Protein AF-A0A8T3S497-F1 (afdb_monomer)

pLDDT: mean 89.82, std 9.18, range [38.28, 96.44]

Secondary structure (DSSP, 8-state):
-PPPEE--TTS--EEGGGS-HHHHHHHHHHHHHHHHHHS--SEEEEESTTTTS-HHHHHHHHHHHHHHTTTSEEEEE---HHHHHT-SEEEEEEE-TTS-EEEEEEEGGGS------

Mean predicted aligned error: 5.85 Å

Nearest PDB structures (foldseek):
  5h67-assembly1_B  TM=9.332E-01  e=2.943E-14  Bacillus subtilis subsp. subtilis str. 168
  1xex-assembly1_B-2  TM=9.289E-01  e=4.815E-11  Pyrococcus furiosus
  4i99-assembly1_A  TM=9.638E-01  e=1.138E-09  Pyrococcus furiosus DSM 3638
  1xew-assembly1_Y  TM=9.368E-01  e=4.999E-10  Pyrococcus furiosus
  4i99-assembly1_B  TM=9.583E-01  e=1.561E-09  Pyrococcus furiosus DSM 3638

Solvent-accessible surface area (backbone atoms only — not comparable to full-atom values): 7347 Å² total; per-residue (Å²): 135,88,87,66,76,46,62,58,89,98,52,68,80,41,49,65,91,78,47,52,76,40,56,43,45,53,51,51,52,52,50,50,52,53,49,40,72,74,56,70,48,78,59,49,79,44,73,51,76,60,74,55,47,54,76,78,50,42,54,55,50,37,55,51,50,56,58,49,48,78,76,24,48,75,48,76,47,73,90,52,64,71,54,56,71,69,44,67,62,48,74,47,78,46,73,48,101,81,79,46,78,44,80,44,80,46,50,58,86,75,51,78,78,77,77,85,127

Radius of gyration: 17.39 Å; Cα contacts (8 Å, |Δi|>4): 118; chains: 1; bounding box: 56×30×44 Å

Structure (mmCIF, N/CA/C/O backbone):
data_AF-A0A8T3S497-F1
#
_entry.id   AF-A0A8T3S497-F1
#
loop_
_atom_site.group_PDB
_atom_site.id
_atom_site.type_symbol
_atom_site.label_atom_id
_atom_site.label_alt_id
_atom_site.label_comp_id
_atom_site.label_asym_id
_atom_site.label_entity_id
_atom_site.label_seq_id
_atom_site.pdbx_PDB_ins_code
_atom_site.Cartn_x
_atom_site.Cartn_y
_atom_site.Cartn_z
_atom_site.occupancy
_atom_site.B_iso_or_equiv
_atom_site.auth_seq_id
_atom_site.auth_comp_id
_atom_site.auth_asym_id
_atom_site.auth_atom_id
_atom_site.pdbx_PDB_model_num
ATOM 1 N N . GLY A 1 1 ? -30.604 -3.534 -2.115 1.00 85.44 1 GLY A N 1
ATOM 2 C CA . GLY A 1 1 ? -29.181 -3.155 -2.242 1.00 85.44 1 GLY A CA 1
ATOM 3 C C . GLY A 1 1 ? -28.446 -3.486 -0.956 1.00 85.44 1 GLY A C 1
ATOM 4 O O . GLY A 1 1 ? -29.092 -3.975 -0.038 1.00 85.44 1 GLY A O 1
ATOM 5 N N . ILE A 1 2 ? -27.136 -3.231 -0.891 1.00 89.19 2 ILE A N 1
ATOM 6 C CA . ILE A 1 2 ? -26.305 -3.437 0.311 1.00 89.19 2 ILE A CA 1
ATOM 7 C C . ILE A 1 2 ? -26.151 -2.094 1.038 1.00 89.19 2 ILE A C 1
ATOM 9 O O . ILE A 1 2 ? -25.747 -1.111 0.419 1.00 89.19 2 ILE A O 1
ATOM 13 N N . GLU A 1 3 ? -26.487 -2.039 2.329 1.00 90.00 3 GLU A N 1
ATOM 14 C CA . GLU A 1 3 ? -26.252 -0.862 3.178 1.00 90.00 3 GLU A CA 1
ATOM 15 C C . GLU A 1 3 ? -24.944 -1.049 3.956 1.00 90.00 3 GLU A C 1
ATOM 17 O O . GLU A 1 3 ? -24.776 -2.033 4.674 1.00 90.00 3 GLU A O 1
ATOM 22 N N . ILE A 1 4 ? -24.012 -0.105 3.808 1.00 91.25 4 ILE A N 1
ATOM 23 C CA . ILE A 1 4 ? -22.739 -0.101 4.536 1.00 91.25 4 ILE A CA 1
ATOM 24 C C . ILE A 1 4 ? -22.838 0.921 5.662 1.00 91.25 4 ILE A C 1
ATOM 26 O O . ILE A 1 4 ? -23.107 2.107 5.430 1.00 91.25 4 ILE A O 1
ATOM 30 N N . VAL A 1 5 ? -22.591 0.454 6.883 1.00 93.50 5 VAL A N 1
ATOM 31 C CA . VAL A 1 5 ? -22.624 1.279 8.088 1.00 93.50 5 VAL A CA 1
ATOM 32 C C . VAL A 1 5 ? -21.276 1.208 8.782 1.00 93.50 5 VAL A C 1
ATOM 34 O O . VAL A 1 5 ? -20.707 0.131 8.940 1.00 93.50 5 VAL A O 1
ATOM 37 N N . VAL A 1 6 ? -20.754 2.366 9.178 1.00 94.69 6 VAL A N 1
ATOM 38 C CA . VAL A 1 6 ? -19.383 2.500 9.674 1.00 94.69 6 VAL A CA 1
ATOM 39 C C . VAL A 1 6 ? -19.392 3.236 11.001 1.00 94.69 6 VAL A C 1
ATOM 41 O O . VAL A 1 6 ? -20.167 4.170 11.219 1.00 94.69 6 VAL A O 1
ATOM 44 N N . ARG A 1 7 ? -18.494 2.829 11.896 1.00 93.69 7 ARG A N 1
ATOM 45 C CA . ARG A 1 7 ? -18.231 3.520 13.154 1.00 93.69 7 ARG A CA 1
ATOM 46 C C . ARG A 1 7 ? -16.741 3.851 13.253 1.00 93.69 7 ARG A C 1
ATOM 48 O O . ARG A 1 7 ? -15.973 3.011 13.718 1.00 93.69 7 ARG A O 1
ATOM 55 N N . PRO A 1 8 ? -16.326 5.058 12.835 1.00 90.00 8 PRO A N 1
ATOM 56 C CA . PRO A 1 8 ? -14.959 5.511 13.051 1.00 90.00 8 PRO A CA 1
ATOM 57 C C . PRO A 1 8 ? -14.623 5.602 14.552 1.00 90.00 8 PRO A C 1
ATOM 59 O O . PRO A 1 8 ? -15.535 5.775 15.375 1.00 90.00 8 PRO A O 1
ATOM 62 N N . PRO A 1 9 ? -13.335 5.526 14.931 1.00 87.56 9 PRO A N 1
ATOM 63 C CA . PRO A 1 9 ? -12.905 5.684 16.317 1.00 87.56 9 PRO A CA 1
ATOM 64 C C . PRO A 1 9 ? -13.454 6.977 16.934 1.00 87.56 9 PRO A C 1
ATOM 66 O O . PRO A 1 9 ? -13.370 8.049 16.341 1.00 87.56 9 PRO A O 1
ATOM 69 N N . GLY A 1 10 ? -14.065 6.874 18.115 1.00 88.88 10 GLY A N 1
ATOM 70 C CA . GLY A 1 10 ? -14.642 8.026 18.820 1.00 88.88 10 GLY A CA 1
ATOM 71 C C . GLY A 1 10 ? -15.942 8.594 18.229 1.00 88.88 10 GLY A C 1
ATOM 72 O O . GLY A 1 10 ? -16.505 9.517 18.812 1.00 88.88 10 GLY A O 1
ATOM 73 N N . LYS A 1 11 ? -16.468 8.045 17.122 1.00 89.50 11 LYS A N 1
ATOM 74 C CA . LYS A 1 11 ? -17.720 8.503 16.494 1.00 89.50 11 LYS A CA 1
ATOM 75 C C . LYS A 1 11 ? -18.881 7.528 16.701 1.00 89.50 11 LYS A C 1
ATOM 77 O O . LYS A 1 11 ? -18.719 6.363 17.082 1.00 89.50 11 LYS A O 1
ATOM 82 N N . ARG A 1 12 ? -20.094 8.043 16.471 1.00 91.19 12 ARG A N 1
ATOM 83 C CA . ARG A 1 12 ? -21.325 7.243 16.417 1.00 91.19 12 ARG A CA 1
ATOM 84 C C . ARG A 1 12 ? -21.404 6.484 15.093 1.00 91.19 12 ARG A C 1
ATOM 86 O O . ARG A 1 12 ? -20.725 6.821 14.126 1.00 91.19 12 ARG A O 1
ATOM 93 N N . LEU A 1 13 ? -22.245 5.457 15.083 1.00 91.81 13 LEU A N 1
ATOM 94 C CA . LEU A 1 13 ? -22.575 4.694 13.886 1.00 91.81 13 LEU A CA 1
ATOM 95 C C . LEU A 1 13 ? -23.201 5.631 12.842 1.00 91.81 13 LEU A C 1
ATOM 97 O O . LEU A 1 13 ? -24.125 6.378 13.167 1.00 91.81 13 LEU A O 1
ATOM 101 N N . GLN A 1 14 ? -22.694 5.608 11.614 1.00 91.56 14 GLN A N 1
ATOM 102 C CA . GLN A 1 14 ? -23.149 6.503 10.554 1.00 91.56 14 GLN A CA 1
ATOM 103 C C . GLN A 1 14 ? -23.049 5.853 9.173 1.00 91.56 14 GLN A C 1
ATOM 105 O O . GLN A 1 14 ? -22.283 4.915 8.947 1.00 91.56 14 GLN A O 1
ATOM 110 N N . ARG A 1 15 ? -23.863 6.355 8.242 1.00 91.62 15 ARG A N 1
ATOM 111 C CA . ARG A 1 15 ? -23.877 5.918 6.840 1.00 91.62 15 ARG A CA 1
ATOM 112 C C . ARG A 1 15 ? -22.677 6.488 6.084 1.00 91.62 15 ARG A C 1
ATOM 114 O O . ARG A 1 15 ? -22.216 7.579 6.410 1.00 91.62 15 ARG A O 1
ATOM 121 N N . LEU A 1 16 ? -22.254 5.807 5.015 1.00 90.12 16 LEU A N 1
ATOM 122 C CA . LEU A 1 16 ? -21.164 6.237 4.118 1.00 90.12 16 LEU A CA 1
ATOM 123 C C . LEU A 1 16 ? -21.240 7.716 3.701 1.00 90.12 16 LEU A C 1
ATOM 125 O O . LEU A 1 16 ? -20.219 8.396 3.668 1.00 90.12 16 LEU A O 1
ATOM 129 N N . ALA A 1 17 ? -22.441 8.225 3.408 1.00 88.50 17 ALA A N 1
ATOM 130 C CA . ALA A 1 17 ? -22.645 9.608 2.967 1.00 88.50 17 ALA A CA 1
ATOM 131 C C . ALA A 1 17 ? -22.261 10.669 4.019 1.00 88.50 17 ALA A C 1
ATOM 133 O O . ALA A 1 17 ? -22.018 11.814 3.656 1.00 88.50 17 ALA A O 1
ATOM 134 N N . MET A 1 18 ? -22.198 10.293 5.301 1.00 89.81 18 MET A N 1
ATOM 135 C CA . MET A 1 18 ? -21.889 11.187 6.426 1.00 89.81 18 MET A CA 1
ATOM 136 C C . MET A 1 18 ? -20.405 11.172 6.828 1.00 89.81 18 MET A C 1
ATOM 138 O O . MET A 1 18 ? -20.002 11.914 7.721 1.00 89.81 18 MET A O 1
ATOM 142 N N . LEU A 1 19 ? -19.593 10.314 6.205 1.00 90.81 19 LEU A N 1
ATOM 143 C CA . LEU A 1 19 ? -18.166 10.171 6.496 1.00 90.81 19 LEU A CA 1
ATOM 144 C C . LEU A 1 19 ? -17.328 11.258 5.804 1.00 90.81 19 LEU A C 1
ATOM 146 O O . LEU A 1 19 ? -17.674 11.737 4.720 1.00 90.81 19 LEU A O 1
ATOM 150 N N . SER A 1 20 ? -16.183 11.606 6.399 1.00 89.81 20 SER A N 1
ATOM 151 C CA . SER A 1 20 ? -15.193 12.488 5.764 1.00 89.81 20 SER A CA 1
ATOM 152 C C . SER A 1 20 ? -14.559 11.847 4.515 1.00 89.81 20 SER A C 1
ATOM 154 O O . SER A 1 20 ? -14.747 10.664 4.232 1.00 89.81 20 SER A O 1
ATOM 156 N N . GLY A 1 21 ? -13.783 12.617 3.741 1.00 88.38 21 GLY A N 1
ATOM 157 C CA . GLY A 1 21 ? -13.015 12.085 2.603 1.00 88.38 21 GLY A CA 1
ATOM 158 C C . GLY A 1 21 ? -12.122 10.901 2.991 1.00 88.38 21 GLY A C 1
ATOM 159 O O . GLY A 1 21 ? -12.301 9.810 2.454 1.00 88.38 21 GLY A O 1
ATOM 160 N N . GLY A 1 22 ? -11.245 11.096 3.980 1.00 87.62 22 GLY A N 1
ATOM 161 C CA . GLY A 1 22 ? -10.338 10.048 4.459 1.00 87.62 22 GLY A CA 1
ATOM 162 C C . GLY A 1 22 ? -11.059 8.864 5.111 1.00 87.62 22 GLY A C 1
ATOM 163 O O . GLY A 1 22 ? -10.684 7.719 4.892 1.00 87.62 22 GLY A O 1
ATOM 164 N N . GLU A 1 23 ? -12.158 9.099 5.840 1.00 90.62 23 GLU A N 1
ATOM 165 C CA . GLU A 1 23 ? -12.948 8.008 6.434 1.00 90.62 23 GLU A CA 1
ATOM 166 C C . GLU A 1 23 ? -13.621 7.132 5.370 1.00 90.62 23 GLU A C 1
ATOM 168 O O . GLU A 1 23 ? -13.678 5.909 5.517 1.00 90.62 23 GLU A O 1
ATOM 173 N N . ARG A 1 24 ? -14.122 7.738 4.286 1.00 90.75 24 ARG A N 1
ATOM 174 C CA . ARG A 1 24 ? -14.677 6.992 3.146 1.00 90.75 24 ARG A CA 1
ATOM 175 C C . ARG A 1 24 ? -13.598 6.192 2.431 1.00 90.75 24 ARG A C 1
ATOM 177 O O . ARG A 1 24 ? -13.837 5.025 2.135 1.00 90.75 24 ARG A O 1
ATOM 184 N N . ALA A 1 25 ? -12.427 6.788 2.209 1.00 90.56 25 ALA A N 1
ATOM 185 C CA . ALA A 1 25 ? -11.293 6.102 1.597 1.00 90.56 25 ALA A CA 1
ATOM 186 C C . ALA A 1 25 ? -10.853 4.891 2.433 1.00 90.56 25 ALA A C 1
ATOM 188 O O . ALA A 1 25 ? -10.820 3.773 1.925 1.00 90.56 25 ALA A O 1
ATOM 189 N N . LEU A 1 26 ? -10.643 5.082 3.740 1.00 91.50 26 LEU A N 1
ATOM 190 C CA . LEU A 1 26 ? -10.266 4.005 4.658 1.00 91.50 26 LEU A CA 1
ATOM 191 C C . LEU A 1 26 ? -11.318 2.889 4.704 1.00 91.50 26 LEU A C 1
ATOM 193 O O . LEU A 1 26 ? -10.972 1.712 4.728 1.00 91.50 26 LEU A O 1
ATOM 197 N N . THR A 1 27 ? -12.604 3.248 4.680 1.00 93.19 27 THR A N 1
ATOM 198 C CA . THR A 1 27 ? -13.697 2.265 4.609 1.00 93.19 27 THR A CA 1
ATOM 199 C C . THR A 1 27 ? -13.626 1.447 3.318 1.00 93.19 27 THR A C 1
ATOM 201 O O . THR A 1 27 ? -13.797 0.231 3.359 1.00 93.19 27 THR A O 1
ATOM 204 N N . GLY A 1 28 ? -13.370 2.095 2.177 1.00 92.75 28 GLY A N 1
ATOM 205 C CA . GLY A 1 28 ? -13.232 1.424 0.884 1.00 92.75 28 GLY A CA 1
ATOM 206 C C . GLY A 1 28 ? -12.061 0.444 0.863 1.00 92.75 28 GLY A C 1
ATOM 207 O O . GLY A 1 28 ? -12.237 -0.710 0.480 1.00 92.75 28 GLY A O 1
ATOM 208 N N . VAL A 1 29 ? -10.901 0.874 1.359 1.00 92.75 29 VAL A N 1
ATOM 209 C CA . VAL A 1 29 ? -9.706 0.030 1.513 1.00 92.75 29 VAL A CA 1
ATOM 210 C C . VAL A 1 29 ? -9.983 -1.162 2.431 1.00 92.75 29 VAL A C 1
ATOM 212 O O . VAL A 1 29 ? -9.671 -2.297 2.079 1.00 92.75 29 VAL A O 1
ATOM 215 N N . ALA A 1 30 ? -10.623 -0.934 3.582 1.00 93.31 30 ALA A N 1
ATOM 216 C CA . ALA A 1 30 ? -10.965 -2.004 4.516 1.00 93.31 30 ALA A CA 1
ATOM 217 C C . ALA A 1 30 ? -11.905 -3.043 3.886 1.00 93.31 30 ALA A C 1
ATOM 219 O O . ALA A 1 30 ? -11.714 -4.244 4.075 1.00 93.31 30 ALA A O 1
ATOM 220 N N . LEU A 1 31 ? -12.899 -2.593 3.114 1.00 94.12 31 LEU A N 1
ATOM 221 C CA . LEU A 1 31 ? -13.803 -3.487 2.395 1.00 94.12 31 LEU A CA 1
ATOM 222 C C . LEU A 1 31 ? -13.068 -4.276 1.304 1.00 94.12 31 LEU A C 1
ATOM 224 O O . LEU A 1 31 ? -13.259 -5.485 1.208 1.00 94.12 31 LEU A O 1
ATOM 228 N N . LEU A 1 32 ? -12.212 -3.617 0.518 1.00 93.38 32 LEU A N 1
ATOM 229 C CA . LEU A 1 32 ? -11.398 -4.267 -0.509 1.00 93.38 32 LEU A CA 1
ATOM 230 C C . LEU A 1 32 ? -10.536 -5.378 0.096 1.00 93.38 32 LEU A C 1
ATOM 232 O O . LEU A 1 32 ? -10.580 -6.513 -0.368 1.00 93.38 32 LEU A O 1
ATOM 236 N N . PHE A 1 33 ? -9.805 -5.077 1.169 1.00 94.00 33 PHE A N 1
ATOM 237 C CA . PHE A 1 33 ? -8.967 -6.061 1.850 1.00 94.00 33 PHE A CA 1
ATOM 238 C C . PHE A 1 33 ? -9.794 -7.210 2.427 1.00 94.00 33 PHE A C 1
ATOM 240 O O . PHE A 1 33 ? -9.411 -8.363 2.269 1.00 94.00 33 PHE A O 1
ATOM 247 N N . ALA A 1 34 ? -10.968 -6.934 3.002 1.00 94.69 34 ALA A N 1
ATOM 248 C CA . ALA A 1 34 ? -11.868 -7.988 3.467 1.00 94.69 34 ALA A CA 1
ATOM 249 C C . ALA A 1 34 ? -12.321 -8.920 2.327 1.00 94.69 34 ALA A C 1
ATOM 251 O O . ALA A 1 34 ? -12.388 -10.133 2.519 1.00 94.69 34 ALA A O 1
ATOM 252 N N . MET A 1 35 ? -12.601 -8.377 1.138 1.00 94.00 35 MET A N 1
ATOM 253 C CA . MET A 1 35 ? -12.962 -9.181 -0.034 1.00 94.00 35 MET A CA 1
ATOM 254 C C . MET A 1 35 ? -11.791 -10.046 -0.512 1.00 94.00 35 MET A C 1
ATOM 256 O O . MET A 1 35 ? -11.993 -11.228 -0.789 1.00 94.00 35 MET A O 1
ATOM 260 N N . LEU A 1 36 ? -10.580 -9.484 -0.554 1.00 94.12 36 LEU A N 1
ATOM 261 C CA . LEU A 1 36 ? -9.361 -10.202 -0.938 1.00 94.12 36 LEU A CA 1
ATOM 262 C C . LEU A 1 36 ? -9.006 -11.324 0.050 1.00 94.12 36 LEU A C 1
ATOM 264 O O . LEU A 1 36 ? -8.550 -12.378 -0.375 1.00 94.12 36 LEU A O 1
ATOM 268 N N . THR A 1 37 ? -9.278 -11.147 1.345 1.00 92.25 37 THR A N 1
ATOM 269 C CA . THR A 1 37 ? -9.089 -12.207 2.351 1.00 92.25 37 THR A CA 1
ATOM 270 C C . THR A 1 37 ? -10.059 -13.376 2.161 1.00 92.25 37 THR A C 1
ATOM 272 O O . THR A 1 37 ? -9.707 -14.520 2.431 1.00 92.25 37 THR A O 1
ATOM 275 N N . VAL A 1 38 ? -11.296 -13.110 1.728 1.00 95.00 38 VAL A N 1
ATOM 276 C CA . VAL A 1 38 ? -12.315 -14.157 1.530 1.00 95.00 38 VAL A CA 1
ATOM 277 C C . VAL A 1 38 ? -12.100 -14.910 0.220 1.00 95.00 38 VAL A C 1
ATOM 279 O O . VAL A 1 38 ? -12.274 -16.126 0.177 1.00 95.00 38 VAL A O 1
ATOM 282 N N . ASN A 1 39 ? -11.753 -14.195 -0.848 1.00 92.12 39 ASN A N 1
ATOM 283 C CA . ASN A 1 39 ? -11.512 -14.773 -2.162 1.00 92.12 39 ASN A CA 1
ATOM 284 C C . ASN A 1 39 ? -10.227 -14.176 -2.758 1.00 92.12 39 ASN A C 1
ATOM 286 O O . ASN A 1 39 ? -10.303 -13.174 -3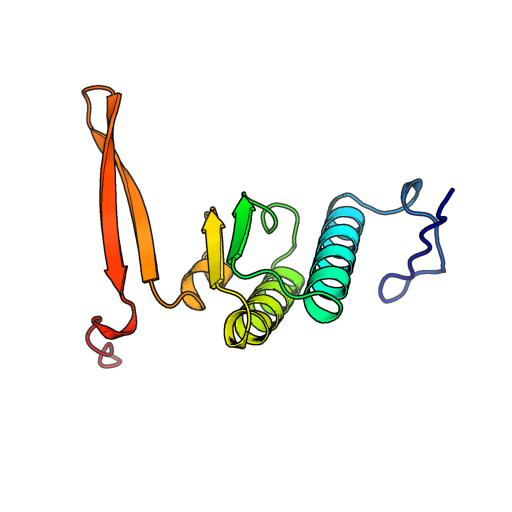.480 1.00 92.12 39 ASN A O 1
ATOM 290 N N . PRO A 1 40 ? -9.055 -14.751 -2.429 1.00 91.69 40 PRO A N 1
ATOM 291 C CA . PRO A 1 40 ? -7.780 -14.233 -2.894 1.00 91.69 40 PRO A CA 1
ATOM 292 C C . PRO A 1 40 ? -7.660 -14.381 -4.410 1.00 91.69 40 PRO A C 1
ATOM 294 O O . PRO A 1 40 ? -8.021 -15.399 -5.002 1.00 91.69 40 PRO A O 1
ATOM 297 N N . VAL A 1 41 ? -7.144 -13.333 -5.039 1.00 93.38 41 VAL A N 1
ATOM 298 C CA . VAL A 1 41 ? -6.837 -13.290 -6.472 1.00 93.38 41 VAL A CA 1
ATOM 299 C C . VAL A 1 41 ? -5.344 -13.553 -6.676 1.00 93.38 41 VAL A C 1
ATOM 301 O O . VAL A 1 41 ? -4.564 -13.271 -5.773 1.00 93.38 41 VAL A O 1
ATOM 304 N N . PRO A 1 42 ? -4.909 -14.052 -7.846 1.00 91.88 42 PRO A N 1
ATOM 305 C CA . PRO A 1 42 ? -3.486 -14.288 -8.092 1.00 91.88 42 PRO A CA 1
ATOM 306 C C . PRO A 1 42 ? -2.651 -13.000 -8.040 1.00 91.88 42 PRO A C 1
ATOM 308 O O . PRO A 1 42 ? -1.515 -13.035 -7.586 1.00 91.88 42 PRO A O 1
ATOM 311 N N . PHE A 1 43 ? -3.211 -11.863 -8.469 1.00 95.19 43 PHE A N 1
ATOM 312 C CA . PHE A 1 43 ? -2.562 -10.559 -8.346 1.00 95.19 43 PHE A CA 1
ATOM 313 C C . PHE A 1 43 ? -3.583 -9.419 -8.233 1.00 95.19 43 PHE A C 1
ATOM 315 O O . PHE A 1 43 ? -4.719 -9.537 -8.702 1.00 95.19 43 PHE A O 1
ATOM 322 N N . CYS A 1 44 ? -3.174 -8.299 -7.640 1.00 95.06 44 CYS A N 1
ATOM 323 C CA . CYS A 1 44 ? -3.987 -7.101 -7.461 1.00 95.06 44 CYS A CA 1
ATOM 324 C C . CYS A 1 44 ? -3.186 -5.837 -7.808 1.00 95.06 44 CYS A C 1
ATOM 326 O O . CYS A 1 44 ? -2.034 -5.691 -7.401 1.00 95.06 44 CYS A O 1
ATOM 328 N N . ILE A 1 45 ? -3.806 -4.916 -8.551 1.00 95.75 45 ILE A N 1
ATOM 329 C CA . ILE A 1 45 ? -3.219 -3.616 -8.898 1.00 95.75 45 ILE A CA 1
ATOM 330 C C . ILE A 1 45 ? -3.937 -2.532 -8.098 1.00 95.75 45 ILE A C 1
ATOM 332 O O . ILE A 1 45 ? -5.165 -2.442 -8.150 1.00 95.75 45 ILE A O 1
ATOM 336 N N . LEU A 1 46 ? -3.175 -1.710 -7.381 1.00 94.44 46 LEU A N 1
ATOM 337 C CA . LEU A 1 46 ? -3.681 -0.587 -6.596 1.00 94.44 46 LEU A CA 1
ATOM 338 C C . LEU A 1 46 ? -3.059 0.707 -7.117 1.00 94.44 46 LEU A C 1
ATOM 340 O O . LEU A 1 46 ? -1.838 0.811 -7.175 1.00 94.44 46 LEU A O 1
ATOM 344 N N . ASP A 1 47 ? -3.890 1.684 -7.473 1.00 93.94 47 ASP A N 1
ATOM 345 C CA . ASP A 1 47 ? -3.446 2.971 -8.015 1.00 93.94 47 ASP A CA 1
ATOM 346 C C . ASP A 1 47 ? -3.838 4.115 -7.076 1.00 93.94 47 ASP A C 1
ATOM 348 O O . ASP A 1 47 ? -5.025 4.356 -6.856 1.00 93.94 47 ASP A O 1
ATOM 352 N N . GLU A 1 48 ? -2.837 4.737 -6.449 1.00 92.56 48 GLU A N 1
ATOM 353 C CA . GLU A 1 48 ? -2.943 5.867 -5.510 1.00 92.56 48 GLU A CA 1
ATOM 354 C C . GLU A 1 48 ? -4.008 5.705 -4.407 1.00 92.56 48 GLU A C 1
ATOM 356 O O . GLU A 1 48 ? -4.570 6.673 -3.886 1.00 92.56 48 GLU A O 1
ATOM 361 N N . VAL A 1 49 ? -4.288 4.463 -4.005 1.00 90.31 49 VAL A N 1
ATOM 362 C CA . VAL A 1 49 ? -5.335 4.144 -3.016 1.00 90.31 49 VAL A CA 1
ATOM 363 C C . VAL A 1 49 ? -5.042 4.710 -1.623 1.00 90.31 49 VAL A C 1
ATOM 365 O O . VAL A 1 49 ? -5.953 4.892 -0.815 1.00 90.31 49 VAL A O 1
ATOM 368 N N . ASP A 1 50 ? -3.774 4.997 -1.341 1.00 89.94 50 ASP A N 1
ATOM 369 C CA . ASP A 1 50 ? -3.264 5.545 -0.090 1.00 89.94 50 ASP A CA 1
ATOM 370 C C . ASP A 1 50 ? -3.180 7.080 -0.081 1.00 89.94 50 ASP A C 1
ATOM 372 O O . ASP A 1 50 ? -2.960 7.665 0.979 1.00 89.94 50 ASP A O 1
ATOM 376 N N . ALA A 1 51 ? -3.430 7.757 -1.208 1.00 87.88 51 ALA A N 1
ATOM 377 C CA . ALA A 1 51 ? -3.329 9.217 -1.316 1.00 87.88 51 ALA A CA 1
ATOM 378 C C . ALA A 1 51 ? -4.336 9.975 -0.429 1.00 87.88 51 ALA A C 1
ATOM 380 O O . ALA A 1 51 ? -4.103 11.118 -0.039 1.00 87.88 51 ALA A O 1
ATOM 381 N N . ALA A 1 52 ? -5.467 9.344 -0.102 1.00 84.31 52 ALA A N 1
ATOM 382 C CA . ALA A 1 52 ? -6.512 9.925 0.743 1.00 84.31 52 ALA A CA 1
ATOM 383 C C . ALA A 1 52 ? -6.376 9.562 2.235 1.00 84.31 52 ALA A C 1
ATOM 385 O O . ALA A 1 52 ? -7.231 9.955 3.037 1.00 84.31 52 ALA A O 1
ATOM 386 N N . LEU A 1 53 ? -5.352 8.788 2.605 1.00 89.31 53 LEU A N 1
ATOM 387 C CA . LEU A 1 53 ? -5.121 8.335 3.974 1.00 89.31 53 LEU A CA 1
ATOM 388 C C . LEU A 1 53 ? -4.180 9.292 4.716 1.00 89.31 53 LEU A C 1
ATOM 390 O O . LEU A 1 53 ? -3.250 9.852 4.143 1.00 89.31 53 LEU A O 1
ATOM 394 N N . ASP A 1 54 ? -4.429 9.479 6.012 1.00 89.06 54 ASP A N 1
ATOM 395 C CA . ASP A 1 54 ? -3.499 10.183 6.899 1.00 89.06 54 ASP A CA 1
ATOM 396 C C . ASP A 1 54 ? -2.320 9.280 7.304 1.00 89.06 54 ASP A C 1
ATOM 398 O O . ASP A 1 54 ? -2.359 8.061 7.134 1.00 89.06 54 ASP A O 1
ATOM 402 N N . GLU A 1 55 ? -1.265 9.875 7.862 1.00 86.31 55 GLU A N 1
ATOM 403 C CA . GLU A 1 55 ? -0.015 9.181 8.211 1.00 86.31 55 GLU A CA 1
ATOM 404 C C . GLU A 1 55 ? -0.236 7.970 9.135 1.00 86.31 55 GLU A C 1
ATOM 406 O O . GLU A 1 55 ? 0.339 6.900 8.928 1.00 86.31 55 GLU A O 1
ATOM 411 N N . ALA A 1 56 ? -1.146 8.094 10.108 1.00 85.56 56 ALA A N 1
ATOM 412 C CA . ALA A 1 56 ? -1.477 7.009 11.027 1.00 85.56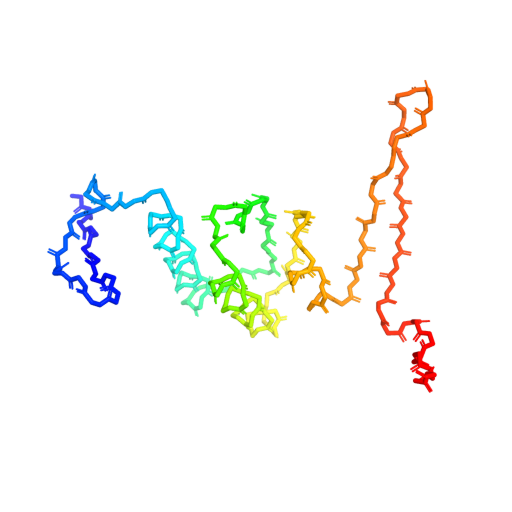 56 ALA A CA 1
ATOM 413 C C . ALA A 1 56 ? -2.162 5.824 10.321 1.00 85.56 56 ALA A C 1
ATOM 415 O O . ALA A 1 56 ? -1.955 4.668 10.700 1.00 85.56 56 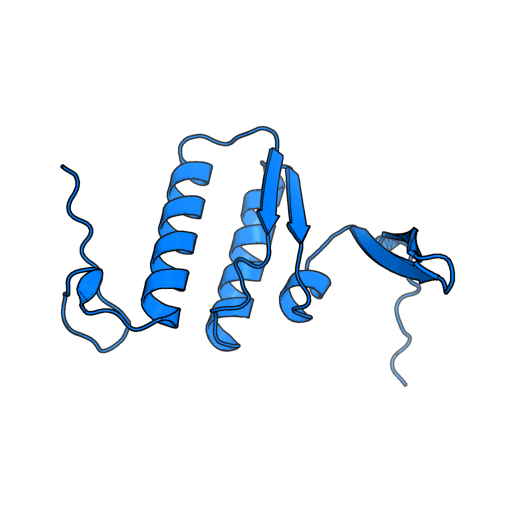ALA A O 1
ATOM 416 N N . ASN A 1 57 ? -2.998 6.089 9.315 1.00 90.06 57 ASN A 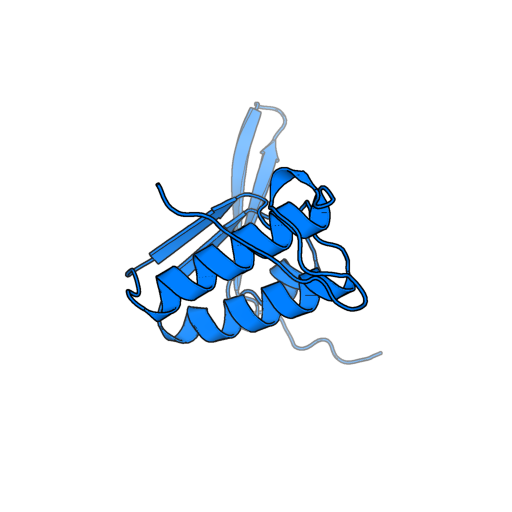N 1
ATOM 417 C CA . ASN A 1 57 ? -3.698 5.054 8.561 1.00 90.06 57 ASN A CA 1
ATOM 418 C C . ASN A 1 57 ? -2.869 4.494 7.400 1.00 90.06 57 ASN A C 1
ATOM 420 O O . ASN A 1 57 ? -3.049 3.323 7.069 1.00 90.06 57 ASN A O 1
ATOM 424 N N . ILE A 1 58 ? -1.930 5.264 6.846 1.00 92.88 58 ILE A N 1
ATOM 425 C CA . ILE A 1 58 ? -0.959 4.782 5.854 1.00 92.88 58 ILE A CA 1
ATOM 426 C C . ILE A 1 58 ? -0.142 3.618 6.427 1.00 92.88 58 ILE A C 1
ATOM 428 O O . ILE A 1 58 ? -0.025 2.582 5.780 1.00 92.88 58 ILE A O 1
ATOM 432 N N . GLY A 1 59 ? 0.349 3.727 7.667 1.00 91.56 59 GLY A N 1
ATOM 433 C CA . GLY A 1 59 ? 1.088 2.628 8.304 1.00 91.56 59 GLY A CA 1
ATOM 434 C C . GLY A 1 59 ? 0.255 1.346 8.444 1.00 91.56 59 GLY A C 1
ATOM 435 O O . GLY A 1 59 ? 0.725 0.253 8.138 1.00 91.56 59 GLY A O 1
ATOM 436 N N . ARG A 1 60 ? -1.023 1.476 8.830 1.00 91.44 60 ARG A N 1
ATOM 437 C CA . ARG A 1 60 ? -1.955 0.334 8.926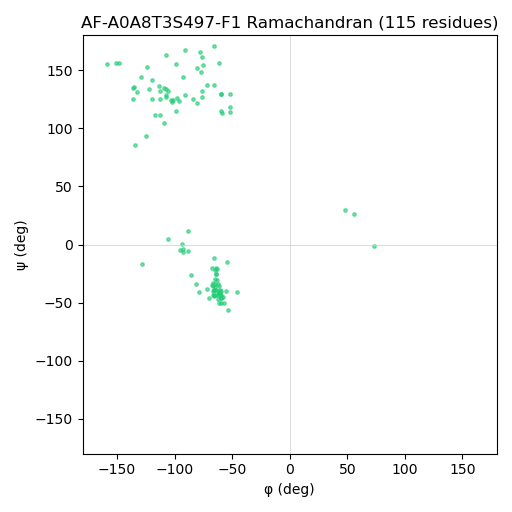 1.00 91.44 60 ARG A CA 1
ATOM 438 C C . ARG A 1 60 ? -2.252 -0.284 7.563 1.00 91.44 60 ARG A C 1
ATOM 440 O O . ARG A 1 60 ? -2.370 -1.503 7.459 1.00 91.44 60 ARG A O 1
ATOM 447 N N . PHE A 1 61 ? -2.397 0.552 6.539 1.00 93.62 61 PHE A N 1
ATOM 448 C CA . PHE A 1 61 ? -2.570 0.113 5.160 1.00 93.62 61 PHE A CA 1
ATOM 449 C C . PHE A 1 61 ? -1.355 -0.688 4.687 1.00 93.62 61 PHE A C 1
ATOM 451 O O . PHE A 1 61 ? -1.528 -1.812 4.224 1.00 93.62 61 PHE A O 1
ATOM 458 N N . ALA A 1 62 ? -0.147 -0.155 4.877 1.00 93.62 62 ALA A N 1
ATOM 459 C CA . ALA A 1 62 ? 1.105 -0.802 4.498 1.00 93.62 62 ALA A CA 1
ATOM 460 C C . ALA A 1 62 ? 1.295 -2.156 5.208 1.00 93.62 62 ALA A C 1
ATOM 462 O O . ALA A 1 62 ? 1.629 -3.152 4.568 1.00 93.62 62 ALA A O 1
ATOM 463 N N . GLU A 1 63 ? 1.004 -2.233 6.511 1.00 92.81 63 GLU A N 1
ATOM 464 C CA . GLU A 1 63 ? 1.080 -3.489 7.268 1.00 92.81 63 GLU A CA 1
ATOM 465 C C . GLU A 1 63 ? 0.068 -4.532 6.765 1.00 92.81 63 GLU A C 1
ATOM 467 O O . GLU A 1 63 ? 0.396 -5.710 6.617 1.00 92.81 63 GLU A O 1
ATOM 472 N N . ALA A 1 64 ? -1.170 -4.119 6.485 1.00 93.62 64 ALA A N 1
ATOM 473 C CA . ALA A 1 64 ? -2.190 -5.013 5.946 1.00 93.62 64 ALA A CA 1
ATOM 474 C C . ALA A 1 64 ? -1.848 -5.484 4.522 1.00 93.62 64 ALA A C 1
ATOM 476 O O . ALA A 1 64 ? -2.018 -6.665 4.219 1.00 93.62 64 ALA A O 1
ATOM 477 N N . LEU A 1 65 ? -1.311 -4.595 3.683 1.00 94.25 65 LEU A N 1
ATOM 478 C CA . LEU A 1 65 ? -0.827 -4.920 2.344 1.00 94.25 65 LEU A CA 1
ATOM 479 C C . LEU A 1 65 ? 0.290 -5.972 2.405 1.00 94.25 65 LEU A C 1
ATOM 481 O O . LEU A 1 65 ? 0.214 -6.975 1.702 1.00 94.25 65 LEU A O 1
ATOM 485 N N . ARG A 1 66 ? 1.269 -5.795 3.305 1.00 93.69 66 ARG A N 1
ATOM 486 C CA . ARG A 1 66 ? 2.374 -6.745 3.519 1.00 93.69 66 ARG A CA 1
ATOM 487 C C . ARG A 1 66 ? 1.900 -8.126 3.975 1.00 93.69 66 ARG A C 1
ATOM 489 O O . ARG A 1 66 ? 2.492 -9.132 3.609 1.00 93.69 66 ARG A O 1
ATOM 496 N N . LYS A 1 67 ? 0.839 -8.189 4.781 1.00 93.88 67 LYS A N 1
ATOM 497 C CA . LYS A 1 67 ? 0.241 -9.469 5.200 1.00 93.88 67 LYS A CA 1
ATOM 498 C C . LYS A 1 67 ? -0.471 -10.155 4.041 1.00 93.88 67 LYS A C 1
ATOM 500 O O . LYS A 1 67 ? -0.295 -11.346 3.825 1.00 93.88 67 LYS A O 1
ATOM 505 N N . LEU A 1 68 ? -1.271 -9.408 3.280 1.00 94.31 68 LEU A N 1
ATOM 506 C CA . LEU A 1 68 ? -1.967 -9.967 2.120 1.00 94.31 68 LEU A CA 1
ATOM 507 C C . LEU A 1 68 ? -0.985 -10.410 1.029 1.00 94.31 68 LEU A C 1
ATOM 509 O O . LEU A 1 68 ? -1.274 -11.383 0.327 1.00 94.31 68 LEU A O 1
ATOM 513 N N . SER A 1 69 ? 0.180 -9.757 0.926 1.00 94.50 69 SER A N 1
ATOM 514 C CA . SER A 1 69 ? 1.202 -10.096 -0.066 1.00 94.50 69 SER A CA 1
ATOM 515 C C . SER A 1 69 ? 1.844 -11.470 0.131 1.00 94.50 69 SER A C 1
ATOM 517 O O . SER A 1 69 ? 2.514 -11.964 -0.765 1.00 94.50 69 SER A O 1
ATOM 519 N N . GLU A 1 70 ? 1.614 -12.129 1.270 1.00 93.38 70 GLU A N 1
ATOM 520 C CA . GLU A 1 70 ? 2.011 -13.529 1.476 1.00 93.38 70 GLU A CA 1
ATOM 521 C C . GLU A 1 70 ? 1.211 -14.507 0.596 1.00 93.38 70 GLU A C 1
ATOM 523 O O . GLU A 1 70 ? 1.636 -15.641 0.383 1.00 93.38 70 GLU A O 1
ATOM 528 N N . SER A 1 71 ? 0.045 -14.080 0.097 1.00 93.25 71 SER A N 1
ATOM 529 C CA . SER A 1 71 ? -0.881 -14.919 -0.681 1.00 93.25 71 SER A CA 1
ATOM 530 C C . SER A 1 71 ? -1.315 -14.324 -2.023 1.00 93.25 71 SER A C 1
ATOM 532 O O . SER A 1 71 ? -1.844 -15.053 -2.860 1.00 93.25 71 SER A O 1
ATOM 534 N N . ILE A 1 72 ? -1.115 -13.019 -2.223 1.00 95.56 72 ILE A N 1
ATOM 535 C CA . ILE A 1 72 ? -1.550 -12.259 -3.400 1.00 95.56 72 ILE A CA 1
ATOM 536 C C . ILE A 1 72 ? -0.375 -11.412 -3.885 1.00 95.56 72 ILE A C 1
ATOM 538 O O . ILE A 1 72 ? 0.191 -10.656 -3.104 1.00 95.56 72 ILE A O 1
ATOM 542 N N . ASP A 1 73 ? -0.058 -11.437 -5.176 1.00 95.19 73 ASP A N 1
ATOM 543 C CA . ASP A 1 73 ? 0.945 -10.515 -5.711 1.00 95.19 73 ASP A CA 1
ATOM 544 C C . ASP A 1 73 ? 0.359 -9.104 -5.870 1.00 95.19 73 ASP A C 1
ATOM 546 O O . ASP A 1 73 ? -0.672 -8.909 -6.518 1.00 95.19 73 ASP A O 1
ATOM 550 N N . PHE A 1 74 ? 1.017 -8.091 -5.304 1.00 96.00 74 PHE A N 1
ATOM 551 C CA . PHE A 1 74 ? 0.568 -6.701 -5.405 1.00 96.00 74 PHE A CA 1
ATOM 552 C C . PHE A 1 74 ? 1.452 -5.872 -6.333 1.00 96.00 74 PHE A C 1
ATOM 554 O O . PHE A 1 74 ? 2.675 -5.855 -6.209 1.00 96.00 74 PHE A O 1
ATOM 561 N N . VAL A 1 75 ? 0.809 -5.098 -7.209 1.00 96.25 75 VAL A N 1
ATOM 562 C CA . VAL A 1 75 ? 1.428 -3.983 -7.934 1.00 96.25 75 VAL A CA 1
ATOM 563 C C . VAL A 1 75 ? 0.791 -2.700 -7.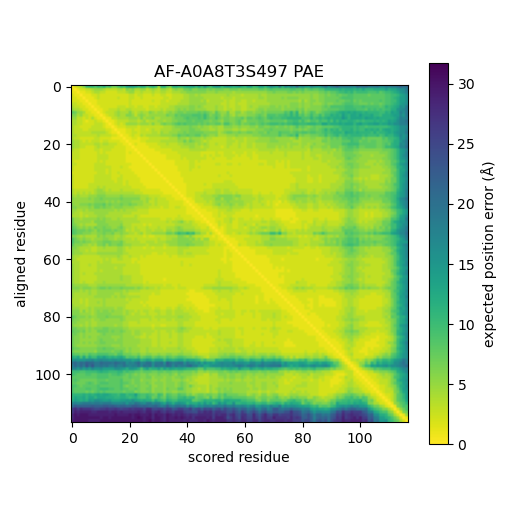425 1.00 96.25 75 VAL A C 1
ATOM 565 O O . VAL A 1 75 ? -0.391 -2.455 -7.661 1.00 96.25 75 VAL A O 1
ATOM 568 N N . VAL A 1 76 ? 1.564 -1.887 -6.711 1.00 95.81 76 VAL A N 1
ATOM 569 C CA . VAL A 1 76 ? 1.070 -0.635 -6.129 1.00 95.81 76 VAL A CA 1
ATOM 570 C C . VAL A 1 76 ? 1.727 0.552 -6.812 1.00 95.81 76 VAL A C 1
ATOM 572 O O . VAL A 1 76 ? 2.951 0.653 -6.867 1.00 95.81 76 VAL A O 1
ATOM 575 N N . ILE A 1 77 ? 0.897 1.455 -7.320 1.00 96.44 77 ILE A N 1
ATOM 576 C CA . ILE A 1 77 ? 1.296 2.749 -7.861 1.00 96.44 77 ILE A CA 1
ATOM 577 C C . ILE A 1 77 ? 1.036 3.771 -6.761 1.00 96.44 77 ILE A C 1
ATOM 579 O O . ILE A 1 77 ? -0.097 3.962 -6.326 1.00 96.44 77 ILE A O 1
ATOM 583 N N . THR A 1 78 ? 2.103 4.378 -6.254 1.00 95.12 78 THR A N 1
ATOM 584 C CA . THR A 1 78 ? 2.023 5.342 -5.156 1.00 95.12 78 THR A CA 1
ATOM 585 C C . THR A 1 78 ? 3.253 6.243 -5.138 1.00 95.12 78 THR A C 1
ATOM 587 O O . THR A 1 78 ? 4.331 5.868 -5.605 1.00 95.12 78 THR A O 1
ATOM 590 N N . HIS A 1 79 ? 3.096 7.432 -4.565 1.00 93.81 79 HIS A N 1
ATOM 591 C CA . HIS A 1 79 ? 4.191 8.332 -4.205 1.00 93.81 79 HIS A CA 1
ATOM 592 C C . HIS A 1 79 ? 4.450 8.356 -2.684 1.00 93.81 79 HIS A C 1
ATOM 594 O O . HIS A 1 79 ? 5.271 9.140 -2.200 1.00 93.81 79 HIS A O 1
ATOM 600 N N . ASN A 1 80 ? 3.744 7.525 -1.912 1.00 92.88 80 ASN A N 1
ATOM 601 C CA . ASN A 1 80 ? 3.830 7.492 -0.462 1.00 92.88 80 ASN A CA 1
ATOM 602 C C . ASN A 1 80 ? 5.052 6.699 0.017 1.00 92.88 80 ASN A C 1
ATOM 604 O O . ASN A 1 80 ? 5.181 5.506 -0.255 1.00 92.88 80 ASN A O 1
ATOM 608 N N . ARG A 1 81 ? 5.931 7.347 0.789 1.00 90.62 81 ARG A N 1
ATOM 609 C CA . ARG A 1 81 ? 7.172 6.729 1.283 1.00 90.62 81 ARG A CA 1
ATOM 610 C C . ARG A 1 81 ? 6.925 5.499 2.151 1.00 90.62 81 ARG A C 1
ATOM 612 O O . ARG A 1 81 ? 7.588 4.495 1.938 1.00 90.62 81 ARG A O 1
ATOM 619 N N . ALA A 1 82 ? 5.953 5.543 3.058 1.00 90.88 82 ALA A N 1
ATOM 620 C CA . ALA A 1 82 ? 5.693 4.430 3.968 1.00 90.88 82 ALA A CA 1
ATOM 621 C C . ALA A 1 82 ? 5.170 3.183 3.228 1.00 90.88 82 ALA A C 1
ATOM 623 O O . ALA A 1 82 ? 5.508 2.060 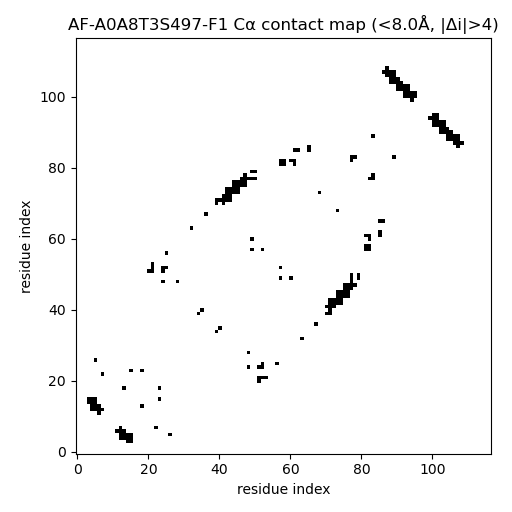3.592 1.00 90.88 82 ALA A O 1
ATOM 624 N N . THR A 1 83 ? 4.404 3.365 2.148 1.00 92.38 83 THR A N 1
ATOM 625 C CA . THR A 1 83 ? 3.994 2.259 1.267 1.00 92.38 83 THR A CA 1
ATOM 626 C C . THR A 1 83 ? 5.169 1.740 0.426 1.00 92.38 83 THR A C 1
ATOM 628 O O . THR A 1 83 ? 5.309 0.533 0.240 1.00 92.38 83 THR A O 1
ATOM 631 N N . ILE A 1 84 ? 6.044 2.629 -0.058 1.00 93.12 84 ILE A N 1
ATOM 632 C CA . ILE A 1 84 ? 7.249 2.258 -0.821 1.00 93.12 84 ILE A CA 1
ATOM 633 C C . ILE A 1 84 ? 8.233 1.448 0.041 1.00 93.12 84 ILE A C 1
ATOM 635 O O . ILE A 1 84 ? 8.824 0.487 -0.443 1.00 93.12 84 ILE A O 1
ATOM 639 N N . GLU A 1 85 ? 8.395 1.807 1.315 1.00 89.69 85 GLU A N 1
ATOM 640 C CA . GLU A 1 85 ? 9.328 1.165 2.252 1.00 89.69 85 GLU A CA 1
ATOM 641 C C . GLU A 1 85 ? 8.998 -0.304 2.550 1.00 89.69 85 GLU A C 1
ATOM 643 O O . GLU A 1 85 ? 9.898 -1.073 2.882 1.00 89.69 85 GLU A O 1
ATOM 648 N N . VAL A 1 86 ? 7.732 -0.713 2.415 1.00 90.19 86 VAL A N 1
ATOM 649 C CA . VAL A 1 86 ? 7.307 -2.104 2.657 1.00 90.19 86 VAL A CA 1
ATOM 650 C C . VAL A 1 86 ? 7.310 -2.979 1.399 1.00 90.19 86 VAL A C 1
ATOM 652 O O . VAL A 1 86 ? 7.021 -4.176 1.494 1.00 90.19 86 VAL A O 1
ATOM 655 N N . ALA A 1 87 ? 7.615 -2.408 0.229 1.00 93.00 87 ALA A N 1
ATOM 656 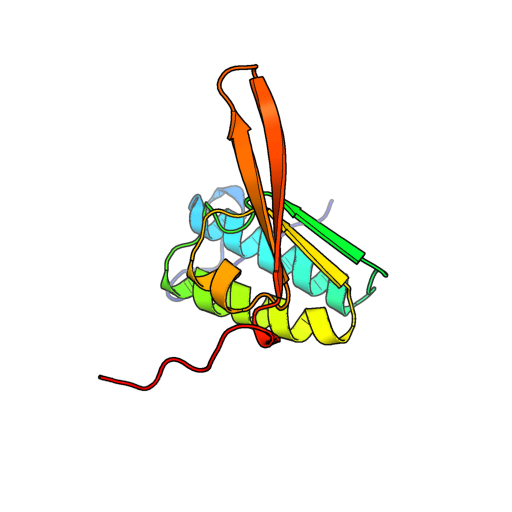C CA . ALA A 1 87 ? 7.656 -3.129 -1.039 1.00 93.00 87 ALA A CA 1
ATOM 657 C C . ALA A 1 87 ? 8.930 -3.978 -1.170 1.00 93.00 87 ALA A C 1
ATOM 659 O O . ALA A 1 87 ? 9.999 -3.595 -0.707 1.00 93.00 87 ALA A O 1
ATOM 660 N N . ASP A 1 88 ? 8.847 -5.116 -1.863 1.00 93.56 88 ASP A N 1
ATOM 661 C CA . ASP A 1 88 ? 10.031 -5.947 -2.130 1.00 93.56 88 ASP A CA 1
ATOM 662 C C . ASP A 1 88 ? 10.844 -5.426 -3.331 1.00 93.56 88 ASP A C 1
ATOM 664 O O . ASP A 1 88 ? 12.077 -5.507 -3.361 1.00 93.56 88 ASP A O 1
ATOM 668 N N . THR A 1 89 ? 10.157 -4.866 -4.332 1.00 94.56 89 THR A N 1
ATOM 669 C CA . THR A 1 89 ? 10.753 -4.289 -5.545 1.00 94.56 89 THR A CA 1
ATOM 670 C C . THR A 1 89 ? 10.093 -2.956 -5.874 1.00 94.56 89 THR A C 1
ATOM 672 O O . THR A 1 89 ? 8.871 -2.845 -5.878 1.00 94.56 89 THR A O 1
ATOM 675 N N . ILE A 1 90 ? 10.907 -1.954 -6.197 1.00 95.50 90 ILE A N 1
ATOM 676 C CA . ILE A 1 90 ? 10.477 -0.625 -6.623 1.00 95.50 90 ILE A CA 1
ATOM 677 C C . ILE A 1 90 ? 10.750 -0.474 -8.117 1.00 95.50 90 ILE A C 1
ATOM 679 O O . ILE A 1 90 ? 11.875 -0.669 -8.583 1.00 95.50 90 ILE A O 1
ATOM 683 N N . TYR A 1 91 ? 9.723 -0.059 -8.855 1.00 95.44 91 TYR A N 1
ATOM 684 C CA . TYR A 1 91 ? 9.836 0.363 -10.246 1.00 95.44 91 TYR A CA 1
ATOM 685 C C . TYR A 1 91 ? 9.638 1.878 -10.329 1.00 95.44 91 TYR A C 1
ATOM 687 O O . TYR A 1 91 ? 8.525 2.382 -10.214 1.00 95.44 91 TYR A O 1
ATOM 695 N N . GLY A 1 92 ? 10.732 2.616 -10.511 1.00 94.62 92 GLY A N 1
ATOM 696 C CA . GLY A 1 92 ? 10.708 4.058 -10.725 1.00 94.62 92 GLY A CA 1
ATOM 697 C C . GLY A 1 92 ? 10.456 4.383 -12.194 1.00 94.62 92 GLY A C 1
ATOM 698 O O . GLY A 1 92 ? 11.204 3.941 -13.065 1.00 94.62 92 GLY A O 1
ATOM 699 N N . VAL A 1 93 ? 9.429 5.181 -12.477 1.00 94.19 93 VAL A N 1
ATOM 700 C CA . VAL A 1 93 ? 9.147 5.681 -13.829 1.00 94.19 93 VAL A CA 1
ATOM 701 C C . VAL A 1 93 ? 9.631 7.124 -13.934 1.00 94.19 93 VAL A C 1
ATOM 703 O O . VAL A 1 93 ? 9.235 7.977 -13.146 1.00 94.19 93 VAL A O 1
ATOM 706 N N . THR A 1 94 ? 10.495 7.401 -14.908 1.00 92.50 94 THR A N 1
ATOM 707 C CA . THR A 1 94 ? 11.005 8.748 -15.204 1.00 92.50 94 THR A CA 1
ATOM 708 C C . THR A 1 94 ? 10.721 9.121 -16.655 1.00 92.50 94 THR A C 1
ATOM 710 O O . THR A 1 94 ? 10.621 8.244 -17.512 1.00 92.50 94 THR A O 1
ATOM 713 N N . MET A 1 95 ? 10.585 10.412 -16.953 1.00 92.62 95 MET A N 1
ATOM 714 C CA . MET A 1 95 ? 10.452 10.915 -18.322 1.00 92.62 95 MET A CA 1
ATOM 715 C C . MET A 1 95 ? 11.722 11.648 -18.731 1.00 92.62 95 MET A C 1
ATOM 717 O O . MET A 1 95 ? 12.248 12.460 -17.974 1.00 92.62 95 MET A O 1
ATOM 721 N N . THR A 1 96 ? 12.207 11.372 -19.940 1.00 84.06 96 THR A N 1
ATOM 722 C CA . THR A 1 96 ? 13.256 12.185 -20.565 1.00 84.06 96 THR A CA 1
ATOM 723 C C . THR A 1 96 ? 12.633 13.296 -21.409 1.00 84.06 96 THR A C 1
ATOM 725 O O . THR A 1 96 ? 11.455 13.227 -21.758 1.00 84.06 96 THR A O 1
ATOM 728 N N . ASP A 1 97 ? 13.442 14.271 -21.823 1.00 82.06 97 ASP A N 1
ATOM 729 C CA . ASP A 1 97 ? 13.018 15.454 -22.600 1.00 82.06 97 ASP A CA 1
ATOM 730 C C . ASP A 1 97 ? 12.258 15.138 -23.907 1.00 82.06 97 ASP A C 1
ATOM 732 O O . ASP A 1 97 ? 11.593 15.996 -24.476 1.00 82.06 97 ASP A O 1
ATOM 736 N N . ALA A 1 98 ? 12.317 13.889 -24.377 1.00 85.81 98 ALA A N 1
ATOM 737 C CA . ALA A 1 98 ? 11.615 13.394 -25.558 1.00 85.81 98 ALA A CA 1
ATOM 738 C C . ALA A 1 98 ? 10.187 12.867 -25.282 1.00 85.81 98 ALA A C 1
ATOM 740 O O . ALA A 1 98 ? 9.630 12.192 -26.143 1.00 85.81 98 ALA A O 1
ATOM 741 N N . ALA A 1 99 ? 9.612 13.104 -24.094 1.00 87.81 99 ALA A N 1
ATOM 742 C CA . ALA A 1 99 ? 8.315 12.551 -23.667 1.00 87.81 99 ALA A CA 1
ATOM 743 C C . ALA A 1 99 ? 8.240 11.008 -23.732 1.00 87.81 99 ALA A C 1
ATOM 745 O O . ALA A 1 99 ? 7.170 10.419 -23.875 1.00 87.81 99 ALA A O 1
ATOM 746 N N . VAL A 1 100 ? 9.395 10.347 -23.615 1.00 93.88 100 VAL A N 1
ATOM 747 C CA . VAL A 1 100 ? 9.512 8.888 -23.552 1.00 93.88 100 VAL A CA 1
ATOM 748 C C . VAL A 1 100 ? 9.743 8.489 -22.099 1.00 93.88 100 VAL A C 1
ATOM 750 O O . VAL A 1 100 ? 10.712 8.928 -21.473 1.00 93.88 100 VAL A O 1
ATOM 753 N N . SER A 1 101 ? 8.860 7.646 -21.565 1.00 94.38 101 SER A N 1
ATOM 754 C CA . SER A 1 101 ? 9.021 7.068 -20.232 1.00 94.38 101 SER A CA 1
ATOM 755 C C . SER A 1 101 ? 10.136 6.022 -20.225 1.00 94.38 101 SER A C 1
ATOM 757 O O . SER A 1 101 ? 10.235 5.182 -21.120 1.00 94.38 101 SER A O 1
ATOM 759 N N . ARG A 1 102 ? 10.968 6.047 -19.185 1.00 93.19 102 ARG A N 1
ATOM 760 C CA . ARG A 1 102 ? 11.964 5.021 -18.870 1.00 93.19 102 ARG A CA 1
ATOM 761 C C . ARG A 1 102 ? 11.656 4.425 -17.505 1.00 93.19 102 ARG A C 1
ATOM 763 O O . ARG A 1 102 ? 11.281 5.145 -16.583 1.00 93.19 102 ARG A O 1
ATOM 770 N N . VAL A 1 103 ? 11.846 3.115 -17.390 1.00 94.56 103 VAL A N 1
ATOM 771 C CA . VAL A 1 103 ? 11.630 2.366 -16.150 1.00 94.56 103 VAL A CA 1
ATOM 772 C C . VAL A 1 103 ? 12.980 2.006 -15.542 1.00 94.56 103 VAL A C 1
ATOM 774 O O . VAL A 1 103 ? 13.868 1.504 -16.230 1.00 94.56 103 VAL A O 1
ATOM 777 N N . LEU A 1 104 ? 13.120 2.267 -14.249 1.00 93.62 104 LEU A N 1
ATOM 778 C CA . LEU A 1 104 ? 14.238 1.871 -13.405 1.00 93.62 104 LEU A CA 1
ATOM 779 C C . LEU A 1 104 ? 13.715 0.857 -12.390 1.00 93.62 104 LEU A C 1
ATOM 781 O O . LEU A 1 104 ? 12.691 1.102 -11.763 1.00 93.62 104 LEU A O 1
ATOM 785 N N . SER A 1 105 ? 14.400 -0.269 -12.216 1.00 93.50 105 SER A N 1
ATOM 786 C CA . SER A 1 105 ? 14.015 -1.301 -11.247 1.00 93.50 105 SER A CA 1
ATOM 787 C C . SER A 1 105 ? 15.045 -1.411 -10.134 1.00 93.50 105 SER A C 1
ATOM 789 O O . SER A 1 105 ? 16.243 -1.473 -10.411 1.00 93.50 105 SER A O 1
ATOM 791 N N . LEU A 1 106 ? 14.578 -1.515 -8.896 1.00 92.69 106 LEU A N 1
ATOM 792 C CA . LEU A 1 106 ? 15.401 -1.722 -7.714 1.00 92.69 106 LEU A CA 1
ATOM 793 C C . LEU A 1 106 ? 14.745 -2.776 -6.826 1.00 92.69 106 LEU A C 1
ATOM 795 O O . LEU A 1 106 ? 13.595 -2.611 -6.431 1.00 92.69 106 LEU A O 1
ATOM 799 N N . ARG A 1 107 ? 15.468 -3.838 -6.470 1.00 92.62 107 ARG A N 1
ATOM 800 C CA . ARG A 1 107 ? 15.032 -4.755 -5.408 1.00 92.62 107 ARG A CA 1
ATOM 801 C C . ARG A 1 107 ? 15.605 -4.272 -4.089 1.00 92.62 107 ARG A C 1
ATOM 803 O O . ARG A 1 107 ? 16.813 -4.059 -4.007 1.00 92.62 107 ARG A O 1
ATOM 810 N N . LEU A 1 108 ? 14.772 -4.114 -3.060 1.00 85.38 108 LEU A N 1
ATOM 811 C CA . LEU A 1 108 ? 15.254 -3.599 -1.772 1.00 85.38 108 LEU A CA 1
ATOM 812 C C . LEU A 1 108 ? 16.277 -4.540 -1.126 1.00 85.38 108 LEU A C 1
ATOM 814 O O . LEU A 1 108 ? 17.203 -4.072 -0.475 1.00 85.38 108 LEU A O 1
ATOM 818 N N . ALA A 1 109 ? 16.163 -5.848 -1.370 1.00 85.94 109 ALA A N 1
ATOM 819 C CA . ALA A 1 109 ? 17.128 -6.844 -0.905 1.00 85.94 109 ALA A CA 1
ATOM 820 C C . ALA A 1 109 ? 18.546 -6.667 -1.491 1.00 85.94 109 ALA A C 1
ATOM 822 O O . ALA A 1 109 ? 19.507 -7.150 -0.899 1.00 85.94 109 ALA A O 1
ATOM 823 N N . ASP A 1 110 ? 18.683 -5.975 -2.630 1.00 85.69 110 ASP A N 1
ATOM 824 C CA . ASP A 1 110 ? 19.969 -5.748 -3.303 1.00 85.69 110 ASP A CA 1
ATOM 825 C C . ASP A 1 110 ? 20.672 -4.468 -2.792 1.00 85.69 110 ASP A C 1
ATOM 827 O O . ASP A 1 110 ? 21.806 -4.178 -3.183 1.00 85.69 110 ASP A O 1
ATOM 831 N N . LEU A 1 111 ? 20.019 -3.682 -1.923 1.00 77.94 111 LEU A N 1
ATOM 832 C CA . LEU A 1 111 ? 20.621 -2.494 -1.328 1.00 77.94 111 LEU A CA 1
ATOM 833 C C . LEU A 1 111 ? 21.608 -2.896 -0.222 1.00 77.94 111 LEU A C 1
ATOM 835 O O . LEU A 1 111 ? 21.257 -3.686 0.658 1.00 77.94 111 LEU A O 1
ATOM 839 N N . PRO A 1 112 ? 22.831 -2.334 -0.204 1.00 72.88 112 PRO A N 1
ATOM 840 C CA . PRO A 1 112 ? 23.727 -2.528 0.924 1.00 72.88 112 PRO A CA 1
ATOM 841 C C . PRO A 1 112 ? 23.040 -1.996 2.184 1.00 72.88 112 PRO A C 1
ATOM 843 O O . PRO A 1 112 ? 22.555 -0.862 2.188 1.00 72.88 112 PRO A O 1
ATOM 846 N N . ALA A 1 113 ? 22.997 -2.808 3.245 1.00 65.75 113 ALA A N 1
ATOM 847 C CA . ALA A 1 113 ? 22.539 -2.357 4.552 1.00 65.75 113 ALA A CA 1
ATOM 848 C C . ALA A 1 113 ? 23.331 -1.094 4.905 1.00 65.75 113 ALA A C 1
ATOM 850 O O . ALA A 1 113 ? 24.558 -1.149 5.012 1.00 65.75 113 ALA A O 1
ATOM 851 N N . GLN A 1 114 ? 22.656 0.054 4.993 1.00 58.00 114 GLN A N 1
ATOM 852 C CA . GLN A 1 114 ? 23.329 1.294 5.355 1.00 58.00 114 GLN A CA 1
ATOM 853 C C . GLN A 1 114 ? 23.968 1.084 6.727 1.00 58.00 114 GLN A C 1
ATOM 855 O O . GLN A 1 114 ? 23.274 0.878 7.721 1.00 58.00 114 GLN A O 1
ATOM 860 N N . ALA A 1 115 ? 25.301 1.093 6.759 1.00 49.34 115 ALA A N 1
ATOM 861 C CA . ALA A 1 115 ? 26.047 1.234 7.991 1.00 49.34 115 ALA A CA 1
ATOM 862 C C . ALA A 1 115 ? 25.633 2.574 8.599 1.00 49.34 115 ALA A C 1
ATOM 864 O O . ALA A 1 1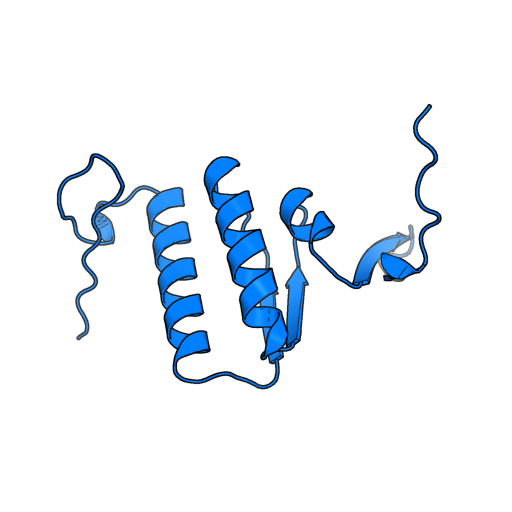15 ? 25.849 3.627 7.997 1.00 49.34 115 ALA A O 1
ATOM 865 N N . SER A 1 116 ? 24.984 2.506 9.755 1.00 44.09 116 SER A N 1
ATOM 866 C CA . SER A 1 116 ? 24.632 3.653 10.576 1.00 44.09 116 SER A CA 1
ATOM 867 C C . SER A 1 116 ? 25.891 4.489 10.816 1.00 44.09 116 SER A C 1
ATOM 869 O O . SER A 1 116 ? 26.860 3.983 11.387 1.00 44.09 116 SER A O 1
ATOM 871 N N . ALA A 1 117 ? 25.881 5.736 10.349 1.00 38.28 117 ALA A N 1
ATOM 872 C CA . ALA A 1 117 ? 26.820 6.772 10.770 1.00 38.28 117 ALA A CA 1
ATOM 873 C C . ALA A 1 117 ? 26.185 7.599 11.890 1.00 38.28 117 ALA A C 1
ATOM 875 O O . ALA A 1 117 ? 24.956 7.836 11.807 1.00 38.28 117 ALA A O 1
#

Foldseek 3Di:
DDWDWDADPPGDIDGLVPDDQQRNLLVVLVVVLVVCVVPPDQEDEAEASCVSHDPVVLLVSLVSVLVSCVRYHYDYHHPDPNNVVSDQKDWDWDADPVRDIDIDIDGPVPDDDPDDD

Sequence (117 aa):
GIEIVVRPPGKRLQRLAMLSGGERALTGVALLFAMLTVNPVPFCILDEVDAALDEANIGRFAEALRKLSESIDFVVITHNRATIEVADTIYGVTMTDAAVSRVLSLRLADLPAQASA